Protein AF-A0A0S7X511-F1 (afdb_monomer)

pLDDT: mean 87.21, std 9.32, range [56.5, 96.25]

Sequence (80 aa):
MIFEAGMKILILFGFFFFFIFWYLCNIWTAPHVGERRNPGAAFMVSFFYTFQFFLIGSIILTLFSFIFESLPDFIQLLKP

Structure (mmCIF, N/CA/C/O backbone):
data_AF-A0A0S7X511-F1
#
_entry.id   AF-A0A0S7X511-F1
#
loop_
_atom_site.group_PDB
_atom_site.id
_atom_site.type_symbol
_atom_site.label_atom_id
_atom_site.label_alt_id
_atom_site.label_comp_id
_atom_site.label_asym_id
_atom_site.label_entity_id
_atom_site.label_seq_id
_atom_site.pdbx_PDB_ins_code
_atom_site.Cartn_x
_atom_site.Cartn_y
_atom_site.Cartn_z
_atom_site.occupancy
_atom_site.B_iso_or_equiv
_atom_site.auth_seq_id
_atom_site.auth_comp_id
_atom_site.auth_asym_id
_atom_site.auth_atom_id
_atom_site.pdbx_PDB_model_num
ATOM 1 N N . MET A 1 1 ? -18.046 0.514 10.141 1.00 75.56 1 MET A N 1
ATOM 2 C CA . MET A 1 1 ? -17.746 1.807 9.466 1.00 75.56 1 MET A CA 1
ATOM 3 C C . MET A 1 1 ? -16.247 2.095 9.371 1.00 75.56 1 MET A C 1
ATOM 5 O O . MET A 1 1 ? -15.788 2.402 8.279 1.00 75.56 1 MET A O 1
ATOM 9 N N . ILE A 1 2 ? -15.475 1.970 10.461 1.00 82.94 2 ILE A N 1
ATOM 10 C CA . ILE A 1 2 ? -14.025 2.265 10.471 1.00 82.94 2 ILE A CA 1
ATOM 11 C C . ILE A 1 2 ? -13.249 1.376 9.487 1.00 82.94 2 ILE A C 1
ATOM 13 O O . ILE A 1 2 ? -12.460 1.891 8.699 1.00 82.94 2 ILE A O 1
ATOM 17 N N . PHE A 1 3 ? -13.533 0.070 9.465 1.00 86.00 3 PHE A N 1
ATOM 18 C CA . PHE A 1 3 ? -12.884 -0.868 8.545 1.00 86.00 3 PHE A CA 1
ATOM 19 C C . PHE A 1 3 ? -13.100 -0.501 7.066 1.00 86.00 3 PHE A C 1
ATOM 21 O O . PHE A 1 3 ? -12.156 -0.466 6.286 1.00 86.00 3 PHE A O 1
ATOM 28 N N . GLU A 1 4 ? -14.330 -0.159 6.674 1.00 91.38 4 GLU A N 1
ATOM 29 C CA . GLU A 1 4 ? -14.646 0.208 5.287 1.00 91.38 4 GLU A CA 1
ATOM 30 C C . GLU A 1 4 ? -13.923 1.495 4.854 1.00 91.38 4 GLU A C 1
ATOM 32 O O . GLU A 1 4 ? -13.345 1.554 3.767 1.00 91.38 4 GLU A O 1
ATOM 37 N N . ALA A 1 5 ? -13.913 2.517 5.717 1.00 91.88 5 ALA A N 1
ATOM 38 C CA . ALA A 1 5 ? -13.178 3.753 5.465 1.00 91.88 5 ALA A CA 1
ATOM 39 C C . ALA A 1 5 ? -11.663 3.498 5.380 1.00 91.88 5 ALA A C 1
ATOM 41 O O . ALA A 1 5 ? -11.007 3.973 4.453 1.00 91.88 5 ALA A O 1
ATOM 42 N N . GLY A 1 6 ? -11.122 2.690 6.296 1.00 90.94 6 GLY A N 1
ATOM 43 C CA . GLY A 1 6 ? -9.715 2.301 6.304 1.00 90.94 6 GLY A CA 1
ATOM 44 C C . GLY A 1 6 ? -9.302 1.526 5.053 1.00 90.94 6 GLY A C 1
ATOM 45 O O . GLY A 1 6 ? -8.251 1.809 4.489 1.00 90.94 6 GLY A O 1
ATOM 46 N N . MET A 1 7 ? -10.150 0.621 4.554 1.00 94.12 7 MET A N 1
ATOM 47 C CA . MET A 1 7 ? -9.892 -0.119 3.315 1.00 94.12 7 MET A CA 1
ATOM 48 C C . MET A 1 7 ? -9.851 0.799 2.092 1.00 94.12 7 MET A C 1
ATOM 50 O O . MET A 1 7 ? -8.966 0.652 1.251 1.00 94.12 7 ME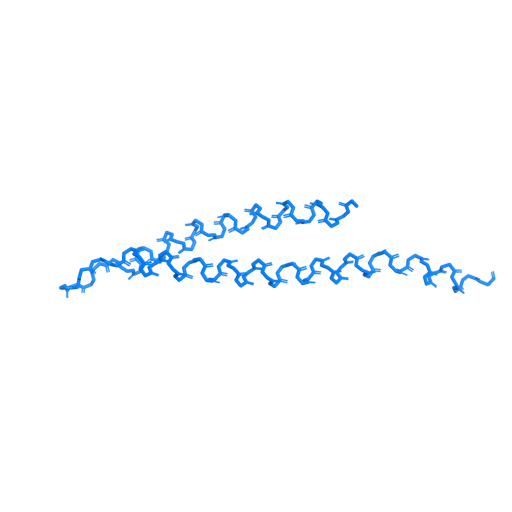T A O 1
ATOM 54 N N . LYS A 1 8 ? -10.756 1.785 1.997 1.00 95.19 8 LYS A N 1
ATOM 55 C CA . LYS A 1 8 ? -10.731 2.785 0.912 1.00 95.19 8 LYS A CA 1
ATOM 56 C C . LYS A 1 8 ? -9.433 3.592 0.930 1.00 95.19 8 LYS A C 1
ATOM 58 O O . LYS A 1 8 ? -8.809 3.776 -0.113 1.00 95.19 8 LYS A O 1
ATOM 63 N N . ILE A 1 9 ? -9.008 4.025 2.118 1.00 94.88 9 ILE A N 1
ATOM 64 C CA . ILE A 1 9 ? -7.746 4.746 2.316 1.00 94.88 9 ILE A CA 1
ATOM 65 C C . ILE A 1 9 ? -6.555 3.859 1.928 1.00 94.88 9 ILE A C 1
ATOM 67 O O . ILE A 1 9 ? -5.676 4.304 1.193 1.00 94.88 9 ILE A O 1
ATOM 71 N N . LEU A 1 10 ? -6.544 2.593 2.351 1.00 95.56 10 LEU A N 1
ATOM 72 C CA . LEU A 1 10 ? -5.471 1.650 2.044 1.00 95.56 10 LEU A CA 1
ATOM 73 C C . LEU A 1 10 ? -5.353 1.372 0.539 1.00 95.56 10 LEU A C 1
ATOM 75 O O . LEU A 1 10 ? -4.242 1.329 0.017 1.00 95.56 10 LEU A O 1
ATOM 79 N N . ILE A 1 11 ? -6.478 1.234 -0.171 1.00 94.81 11 ILE A N 1
ATOM 80 C CA . ILE A 1 11 ? -6.501 1.090 -1.636 1.00 94.81 11 ILE A CA 1
ATOM 81 C C . ILE A 1 11 ? -5.920 2.332 -2.305 1.00 94.81 11 ILE A C 1
ATOM 83 O O . ILE A 1 11 ? -5.089 2.202 -3.203 1.00 94.81 11 ILE A O 1
ATOM 87 N N . LEU A 1 12 ? -6.309 3.525 -1.850 1.00 96.25 12 LEU A N 1
ATOM 88 C CA . LEU A 1 12 ? -5.785 4.777 -2.386 1.00 96.25 12 LEU A CA 1
ATOM 89 C C . LEU A 1 12 ? -4.260 4.857 -2.205 1.00 96.25 12 LEU 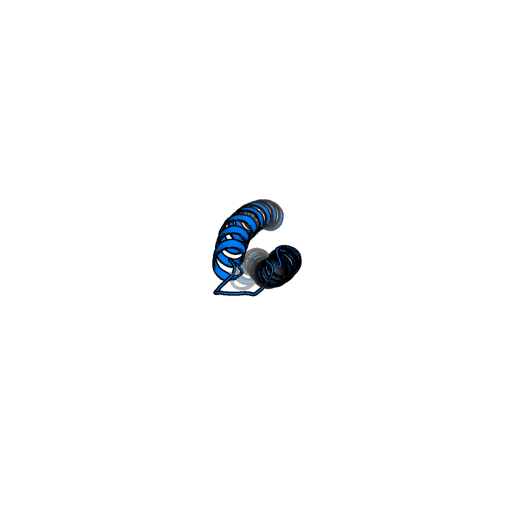A C 1
ATOM 91 O O . LEU A 1 12 ? -3.535 5.079 -3.173 1.00 96.25 12 LEU A O 1
ATOM 95 N N . PHE A 1 13 ? -3.762 4.616 -0.989 1.00 94.69 13 PHE A N 1
ATOM 96 C CA . PHE A 1 13 ? -2.325 4.615 -0.707 1.00 94.69 13 PHE A CA 1
ATOM 97 C C . PHE A 1 13 ? -1.580 3.526 -1.479 1.00 94.69 13 PHE A C 1
ATOM 99 O O . PHE A 1 13 ? -0.517 3.805 -2.026 1.00 94.69 13 PHE A O 1
ATOM 106 N N . GLY A 1 14 ? -2.138 2.317 -1.574 1.00 94.12 14 GLY A N 1
ATOM 107 C CA . GLY A 1 14 ? -1.559 1.221 -2.349 1.00 94.12 14 GLY A CA 1
ATOM 108 C C . GLY A 1 14 ? -1.451 1.561 -3.835 1.00 94.12 14 GLY A C 1
ATOM 109 O O . GLY A 1 14 ? -0.422 1.298 -4.451 1.00 94.12 14 GLY A O 1
ATOM 110 N N . PHE A 1 15 ? -2.466 2.222 -4.397 1.00 94.81 15 PHE A N 1
ATOM 111 C CA . PHE A 1 15 ? -2.436 2.711 -5.772 1.00 94.81 15 PHE A CA 1
ATOM 112 C C . PHE A 1 15 ? -1.318 3.743 -5.966 1.00 94.81 15 PHE A C 1
ATOM 114 O O . PHE A 1 15 ? -0.458 3.553 -6.821 1.00 94.81 15 PHE A O 1
ATOM 121 N N . PHE A 1 16 ? -1.258 4.793 -5.140 1.00 95.50 16 PHE A N 1
ATOM 122 C CA . PHE A 1 16 ? -0.186 5.794 -5.233 1.00 95.50 16 PHE A CA 1
ATOM 123 C C . PHE A 1 16 ? 1.209 5.183 -5.056 1.00 95.50 16 PHE A C 1
ATOM 125 O O . PHE A 1 16 ? 2.120 5.491 -5.827 1.00 95.50 16 PHE A O 1
ATOM 132 N N . PHE A 1 17 ? 1.365 4.283 -4.085 1.00 93.44 17 PHE A N 1
ATOM 133 C CA . PHE A 1 17 ? 2.607 3.560 -3.843 1.00 93.44 17 PHE A CA 1
ATOM 134 C C . PHE A 1 17 ? 3.033 2.753 -5.073 1.00 93.44 17 PHE A C 1
ATOM 136 O O . PHE A 1 17 ? 4.186 2.855 -5.489 1.00 93.44 17 PHE A O 1
ATOM 143 N N . PHE A 1 18 ? 2.101 2.032 -5.706 1.00 94.00 18 PHE A N 1
ATOM 144 C CA . PHE A 1 18 ? 2.373 1.275 -6.925 1.00 94.00 18 PHE A CA 1
ATOM 145 C C . PHE A 1 18 ? 2.927 2.166 -8.037 1.00 94.00 18 PHE A C 1
ATOM 147 O O . PHE A 1 18 ? 3.961 1.834 -8.606 1.00 94.00 18 PHE A O 1
ATOM 154 N N . PHE A 1 19 ? 2.294 3.306 -8.333 1.00 94.50 19 PHE A N 1
ATOM 155 C CA . PHE A 1 19 ? 2.751 4.186 -9.417 1.00 94.50 19 PHE A CA 1
ATOM 156 C C . PHE A 1 19 ? 4.122 4.797 -9.144 1.00 94.50 19 PHE A C 1
ATOM 158 O O . PHE A 1 19 ? 4.977 4.800 -10.030 1.00 94.50 19 PHE A O 1
ATOM 165 N N . ILE A 1 20 ? 4.349 5.289 -7.924 1.00 93.69 20 ILE A N 1
ATOM 166 C CA . ILE A 1 20 ? 5.636 5.880 -7.539 1.00 93.69 20 ILE A CA 1
ATOM 167 C C . ILE A 1 20 ? 6.735 4.820 -7.621 1.00 93.69 20 ILE A C 1
ATOM 169 O O . ILE A 1 20 ? 7.786 5.046 -8.220 1.00 93.69 20 ILE A O 1
ATOM 173 N N . PHE A 1 21 ? 6.483 3.642 -7.059 1.00 92.81 21 PHE A N 1
ATOM 174 C CA . PHE A 1 21 ? 7.465 2.572 -7.018 1.00 92.81 21 PHE A CA 1
ATOM 175 C C . PHE A 1 21 ? 7.716 1.972 -8.406 1.00 92.81 21 PHE A C 1
ATOM 177 O O . PHE A 1 21 ? 8.861 1.725 -8.773 1.00 92.81 21 PHE A O 1
ATOM 184 N N . TRP A 1 22 ? 6.677 1.829 -9.229 1.00 92.44 22 TRP A N 1
ATOM 185 C CA . TRP A 1 22 ? 6.800 1.412 -10.625 1.00 92.44 22 TRP A CA 1
ATOM 186 C C . TRP A 1 22 ? 7.619 2.395 -11.454 1.00 92.44 22 TRP A C 1
ATOM 188 O O . TRP A 1 22 ? 8.480 1.974 -12.228 1.00 92.44 22 TRP A O 1
ATOM 198 N N . TYR A 1 23 ? 7.419 3.699 -11.263 1.00 90.69 23 TYR A N 1
ATOM 199 C CA . TYR A 1 23 ? 8.241 4.721 -11.902 1.00 90.69 23 TYR A CA 1
ATOM 200 C C . TYR A 1 23 ? 9.721 4.581 -11.510 1.00 90.69 23 TYR A C 1
ATOM 202 O O . TYR A 1 23 ? 10.588 4.530 -12.384 1.00 90.69 23 TYR A O 1
ATOM 210 N N . LEU A 1 24 ? 10.011 4.417 -10.215 1.00 89.50 24 LEU A N 1
ATOM 211 C CA . LEU A 1 24 ? 11.374 4.198 -9.720 1.00 89.50 24 LEU A CA 1
ATOM 212 C C . LEU A 1 24 ? 11.994 2.907 -10.277 1.00 89.50 24 LEU A C 1
ATOM 214 O O . LEU A 1 24 ? 13.134 2.927 -10.739 1.00 89.50 24 LEU A O 1
ATOM 218 N N . CYS A 1 25 ? 11.246 1.801 -10.319 1.00 88.06 25 CYS A N 1
ATOM 219 C CA . CYS A 1 25 ? 11.716 0.539 -10.892 1.00 88.06 25 CYS A CA 1
ATOM 220 C C . CYS A 1 25 ? 11.983 0.639 -12.401 1.00 88.06 25 CYS A C 1
ATOM 222 O O . CYS A 1 25 ? 12.931 0.028 -12.890 1.00 88.06 25 CYS A O 1
ATOM 224 N N . ASN A 1 26 ? 11.198 1.414 -13.156 1.00 85.44 26 ASN A N 1
ATOM 225 C CA . ASN A 1 26 ? 11.463 1.653 -14.582 1.00 85.44 26 ASN A CA 1
ATOM 226 C C . ASN A 1 26 ? 12.721 2.491 -14.817 1.00 85.44 26 ASN A C 1
ATOM 228 O O . ASN A 1 26 ? 13.441 2.255 -15.786 1.00 85.44 26 ASN A O 1
ATOM 232 N N . ILE A 1 27 ? 12.995 3.464 -13.944 1.00 85.94 27 ILE A N 1
ATOM 233 C CA . ILE A 1 27 ? 14.256 4.214 -13.987 1.00 85.94 27 ILE A CA 1
ATOM 234 C C . ILE A 1 27 ? 15.421 3.287 -13.654 1.00 85.94 27 ILE A C 1
ATOM 236 O O . ILE A 1 27 ? 16.445 3.327 -14.327 1.00 85.94 27 ILE A O 1
ATOM 240 N N . TRP A 1 28 ? 15.266 2.429 -12.648 1.00 81.50 28 TRP A N 1
ATOM 241 C CA . TRP A 1 28 ? 16.333 1.529 -12.224 1.00 81.50 28 TRP A CA 1
ATOM 242 C C . TRP A 1 28 ? 16.635 0.436 -13.256 1.00 81.50 28 TRP A C 1
ATOM 244 O O . TRP A 1 28 ? 17.788 0.093 -13.479 1.00 81.50 28 TRP A O 1
ATOM 254 N N . THR A 1 29 ? 15.608 -0.050 -13.954 1.00 74.75 29 THR A N 1
ATOM 255 C CA . THR A 1 29 ? 15.740 -0.981 -15.089 1.00 74.75 29 THR A CA 1
ATOM 256 C C . THR A 1 29 ? 16.066 -0.274 -16.413 1.00 74.75 29 THR A C 1
ATOM 258 O O . THR A 1 29 ? 16.038 -0.898 -17.481 1.00 74.75 29 THR A O 1
ATOM 261 N N . ALA A 1 30 ? 16.373 1.032 -16.383 1.00 69.62 30 ALA A N 1
ATOM 262 C CA . ALA A 1 30 ? 16.876 1.736 -17.551 1.00 69.62 30 ALA A CA 1
ATOM 263 C C . ALA A 1 30 ? 18.234 1.146 -17.964 1.00 69.62 30 ALA A C 1
ATOM 265 O O . ALA A 1 30 ? 19.064 0.829 -17.113 1.00 69.62 30 ALA A O 1
ATOM 266 N N . PRO A 1 31 ? 18.471 0.993 -19.274 1.00 67.69 31 PRO A N 1
ATOM 267 C CA . PRO A 1 31 ? 19.552 0.166 -19.772 1.00 67.69 31 PRO A CA 1
ATOM 268 C C . PRO A 1 31 ? 20.889 0.788 -19.371 1.00 67.69 31 PRO A C 1
ATOM 270 O O . PRO A 1 31 ? 21.249 1.868 -19.839 1.00 67.69 31 PRO A O 1
ATOM 273 N N . HIS A 1 32 ? 21.613 0.117 -18.479 1.00 66.38 32 HIS A N 1
ATOM 274 C CA . HIS A 1 32 ? 23.012 0.413 -18.211 1.00 66.38 32 HIS A CA 1
ATOM 275 C C . HIS A 1 32 ? 23.815 -0.376 -19.242 1.00 66.38 32 HIS A C 1
ATOM 277 O O . HIS A 1 32 ? 23.870 -1.594 -19.186 1.00 66.38 32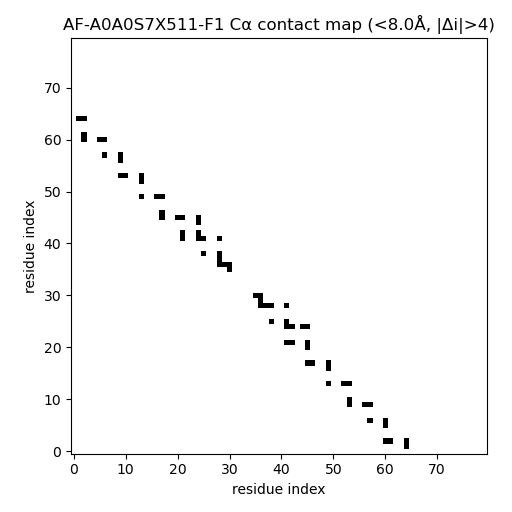 HIS A O 1
ATOM 283 N N . VAL A 1 33 ? 24.333 0.334 -20.247 1.00 56.50 33 VAL A N 1
ATOM 284 C CA . VAL A 1 33 ? 25.318 -0.132 -21.240 1.00 56.50 33 VAL A CA 1
ATOM 285 C C . VAL A 1 33 ? 25.122 -1.592 -21.707 1.00 56.50 33 VAL A C 1
ATOM 287 O O . VAL A 1 33 ? 25.788 -2.506 -21.237 1.00 56.50 33 VAL A O 1
ATOM 290 N N . GLY A 1 34 ? 24.239 -1.811 -22.689 1.00 60.97 34 GLY A N 1
ATOM 291 C CA . GLY A 1 34 ? 24.169 -3.070 -23.453 1.00 60.97 34 GLY A CA 1
ATOM 292 C C . GLY A 1 34 ? 23.016 -4.023 -23.114 1.00 60.97 34 GLY A C 1
ATOM 293 O O . GLY A 1 34 ? 22.700 -4.884 -23.933 1.00 60.97 34 GLY A O 1
ATOM 294 N N . GLU A 1 35 ? 22.324 -3.850 -21.986 1.00 67.50 35 GLU A N 1
ATOM 295 C CA . GLU A 1 35 ? 21.135 -4.651 -21.653 1.00 67.50 35 GLU A CA 1
ATOM 296 C C . GLU A 1 35 ? 19.835 -4.061 -22.224 1.00 67.50 35 GLU A C 1
ATOM 298 O O . GLU A 1 35 ? 19.639 -2.846 -22.283 1.00 67.50 35 GLU A O 1
ATOM 303 N N . ARG A 1 36 ? 18.910 -4.930 -22.659 1.00 68.00 36 ARG A N 1
ATOM 304 C CA . ARG A 1 36 ? 17.566 -4.514 -23.094 1.00 68.00 36 ARG A CA 1
ATOM 305 C C . ARG A 1 36 ? 16.729 -4.144 -21.868 1.00 68.00 36 A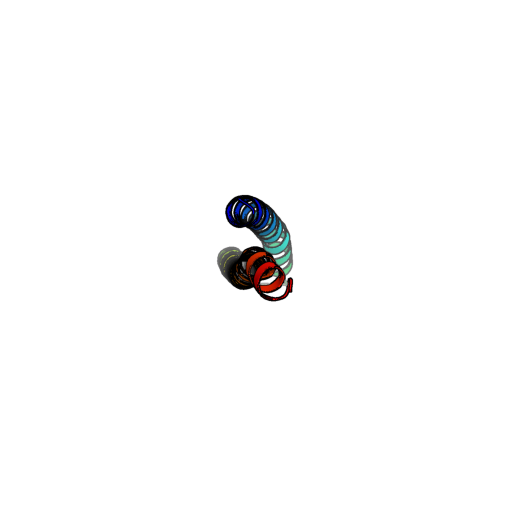RG A C 1
ATOM 307 O O . ARG A 1 36 ? 16.702 -4.896 -20.899 1.00 68.00 36 ARG A O 1
ATOM 314 N N . ARG A 1 37 ? 15.984 -3.031 -21.938 1.00 73.31 37 ARG A N 1
ATOM 315 C CA . ARG A 1 37 ? 14.978 -2.676 -20.918 1.00 73.31 37 ARG A CA 1
ATOM 316 C C . ARG A 1 37 ? 14.046 -3.859 -20.659 1.00 73.31 37 ARG A C 1
ATOM 318 O O . ARG A 1 37 ? 13.484 -4.406 -21.607 1.00 73.31 37 ARG A O 1
ATOM 325 N N . ASN A 1 38 ? 13.824 -4.180 -19.385 1.00 80.62 38 ASN A N 1
ATOM 326 C CA . ASN A 1 38 ? 12.847 -5.183 -18.969 1.00 80.62 38 ASN A CA 1
ATOM 327 C C . ASN A 1 38 ? 11.723 -4.544 -18.128 1.00 80.62 38 ASN A C 1
ATOM 329 O O . ASN A 1 38 ? 11.701 -4.683 -16.902 1.00 80.62 38 ASN A O 1
ATOM 333 N N . PRO A 1 39 ? 10.769 -3.843 -18.771 1.00 81.81 39 PRO A N 1
ATOM 334 C CA . PRO A 1 39 ? 9.648 -3.219 -18.067 1.00 81.81 39 PRO A CA 1
ATOM 335 C C . PRO A 1 39 ? 8.726 -4.253 -17.400 1.00 81.81 39 PRO A C 1
ATOM 337 O O . PRO A 1 39 ? 8.042 -3.928 -16.430 1.00 81.81 39 PRO A O 1
ATOM 340 N N . GLY A 1 40 ? 8.727 -5.504 -17.881 1.00 85.75 40 GLY A N 1
ATOM 341 C CA . GLY A 1 40 ? 7.979 -6.604 -17.271 1.00 85.75 40 GLY A CA 1
ATOM 342 C C . GLY A 1 40 ? 8.496 -6.952 -15.876 1.00 85.75 40 GLY A C 1
ATOM 343 O O . GLY A 1 40 ? 7.701 -7.095 -14.949 1.00 85.75 40 GLY A O 1
ATOM 344 N N . ALA A 1 41 ? 9.820 -6.999 -15.698 1.00 85.31 41 ALA A N 1
ATOM 345 C CA . ALA A 1 41 ? 10.429 -7.206 -14.386 1.00 85.31 41 ALA A CA 1
ATOM 346 C C . ALA A 1 41 ? 10.103 -6.051 -13.426 1.00 85.31 41 ALA A C 1
ATOM 348 O O . ALA A 1 41 ? 9.708 -6.299 -12.289 1.00 85.31 41 ALA A O 1
ATOM 349 N N . ALA A 1 42 ? 10.182 -4.799 -13.897 1.00 86.25 42 ALA A N 1
ATOM 350 C CA . ALA A 1 42 ? 9.792 -3.633 -13.102 1.00 86.25 42 ALA A CA 1
ATOM 351 C C . ALA A 1 42 ? 8.327 -3.728 -12.642 1.00 86.25 42 ALA A C 1
ATOM 353 O O . ALA A 1 42 ? 8.047 -3.551 -11.463 1.00 86.25 42 ALA A O 1
ATOM 354 N N . PHE A 1 43 ? 7.403 -4.082 -13.541 1.00 89.25 43 PHE A N 1
ATOM 355 C CA . PHE A 1 43 ? 5.988 -4.252 -13.203 1.00 89.25 43 PHE A CA 1
ATOM 356 C C . PHE A 1 43 ? 5.752 -5.370 -12.175 1.00 89.25 43 PHE A C 1
ATOM 358 O O . PHE A 1 43 ? 5.062 -5.146 -11.181 1.00 89.25 43 PHE A O 1
ATOM 365 N N . MET A 1 44 ? 6.344 -6.555 -12.377 1.00 91.69 44 MET A N 1
ATOM 366 C CA . MET A 1 44 ? 6.206 -7.688 -11.449 1.00 91.69 44 MET A CA 1
ATOM 367 C C . MET A 1 44 ? 6.720 -7.349 -10.050 1.00 91.69 44 MET A C 1
ATOM 369 O O . MET A 1 44 ? 6.040 -7.617 -9.060 1.00 91.69 44 MET A O 1
ATOM 373 N N . VAL A 1 45 ? 7.899 -6.727 -9.966 1.00 91.12 45 VAL A N 1
ATOM 374 C CA . VAL A 1 45 ? 8.503 -6.329 -8.693 1.00 91.12 45 VAL A CA 1
ATOM 375 C C . VAL A 1 45 ? 7.628 -5.287 -7.995 1.00 91.12 45 VAL A C 1
ATOM 377 O O . VAL A 1 45 ? 7.292 -5.457 -6.824 1.00 91.12 45 VAL A O 1
ATOM 380 N N . SER A 1 46 ? 7.175 -4.250 -8.704 1.00 92.19 46 SER A N 1
ATOM 381 C CA . SER A 1 46 ? 6.304 -3.230 -8.112 1.00 92.19 46 SER A CA 1
ATOM 382 C C . SER A 1 46 ? 4.959 -3.783 -7.652 1.00 92.19 46 SER A C 1
ATOM 384 O O . SER A 1 46 ? 4.467 -3.391 -6.592 1.00 92.19 46 SER A O 1
ATOM 386 N N . PHE A 1 47 ? 4.387 -4.732 -8.395 1.00 92.75 47 PHE A N 1
ATOM 387 C CA . PHE A 1 47 ? 3.167 -5.421 -7.991 1.00 92.75 47 PHE A CA 1
ATOM 388 C C . PHE A 1 47 ? 3.383 -6.235 -6.713 1.00 92.75 47 PHE A C 1
ATOM 390 O O . PHE A 1 47 ? 2.586 -6.135 -5.784 1.00 92.75 47 PHE A O 1
ATOM 397 N N . PHE A 1 48 ? 4.487 -6.981 -6.624 1.00 94.81 48 PHE A N 1
ATOM 398 C CA . PHE A 1 48 ? 4.813 -7.789 -5.451 1.00 94.81 48 PHE A CA 1
ATOM 399 C C . PHE A 1 48 ? 4.969 -6.937 -4.184 1.00 94.81 48 PHE A C 1
ATOM 401 O O . PHE A 1 48 ? 4.356 -7.237 -3.160 1.00 94.81 48 PHE A O 1
ATOM 408 N N . TYR A 1 49 ? 5.708 -5.827 -4.260 1.00 93.38 49 TYR A N 1
ATOM 409 C CA . TYR A 1 49 ? 5.864 -4.915 -3.122 1.00 93.38 49 TYR A CA 1
ATOM 410 C C . TYR A 1 49 ? 4.561 -4.201 -2.750 1.00 93.38 49 TYR A C 1
ATOM 412 O O . TYR A 1 49 ? 4.266 -4.034 -1.568 1.00 93.38 49 TY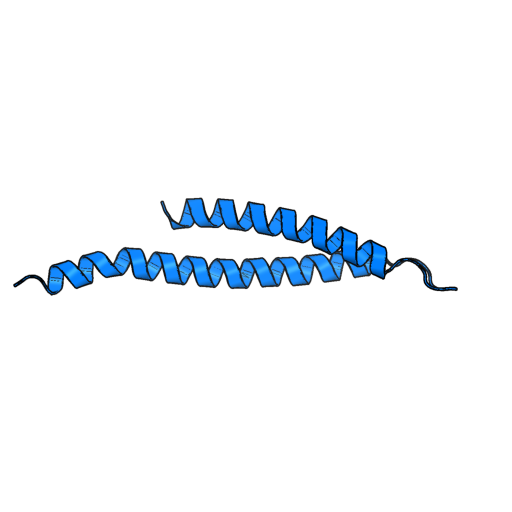R A O 1
ATOM 420 N N . THR A 1 50 ? 3.742 -3.828 -3.734 1.00 93.62 50 THR A N 1
ATOM 421 C CA . THR A 1 50 ? 2.421 -3.235 -3.469 1.00 93.62 50 THR A CA 1
ATOM 422 C C . THR A 1 50 ? 1.488 -4.243 -2.804 1.00 93.62 50 THR A C 1
ATOM 424 O O . THR A 1 50 ? 0.773 -3.896 -1.867 1.00 93.62 50 THR A O 1
ATOM 427 N N . PHE A 1 51 ? 1.523 -5.504 -3.236 1.00 94.19 51 PHE A N 1
ATOM 428 C CA . PHE A 1 51 ? 0.758 -6.579 -2.616 1.00 94.19 51 PHE A CA 1
ATOM 429 C C . PHE A 1 51 ? 1.187 -6.809 -1.162 1.00 94.19 51 PHE A C 1
ATOM 431 O O . PHE A 1 51 ? 0.331 -6.891 -0.285 1.00 94.19 51 PHE A O 1
ATOM 438 N N . GLN A 1 52 ? 2.494 -6.841 -0.881 1.00 94.56 52 GLN A N 1
ATOM 439 C CA . GLN A 1 52 ? 3.004 -6.935 0.491 1.00 94.56 52 GLN A CA 1
ATOM 440 C C . GLN A 1 52 ? 2.557 -5.753 1.355 1.00 94.56 52 GLN A C 1
ATOM 442 O O . GLN A 1 52 ? 2.081 -5.959 2.470 1.00 94.56 52 GLN A O 1
ATOM 447 N N . PHE A 1 53 ? 2.660 -4.526 0.835 1.00 93.88 53 PHE A N 1
ATOM 448 C CA . PHE A 1 53 ? 2.177 -3.324 1.513 1.00 93.88 53 PHE A CA 1
ATOM 449 C C . PHE A 1 53 ? 0.685 -3.435 1.851 1.00 93.88 53 PHE A C 1
ATOM 451 O O . PHE A 1 53 ? 0.279 -3.181 2.985 1.00 93.88 53 PHE A O 1
ATOM 458 N N . PHE A 1 54 ? -0.124 -3.874 0.886 1.00 94.62 54 PHE A N 1
ATOM 459 C CA . PHE A 1 54 ? -1.560 -4.040 1.069 1.00 94.62 54 PHE A CA 1
ATOM 460 C C . PHE A 1 54 ? -1.885 -5.124 2.103 1.00 94.62 54 PHE A C 1
ATOM 462 O O . PHE A 1 54 ? -2.733 -4.920 2.970 1.00 94.62 54 PHE A O 1
ATOM 469 N N . LEU A 1 55 ? -1.176 -6.254 2.059 1.00 96.06 55 LE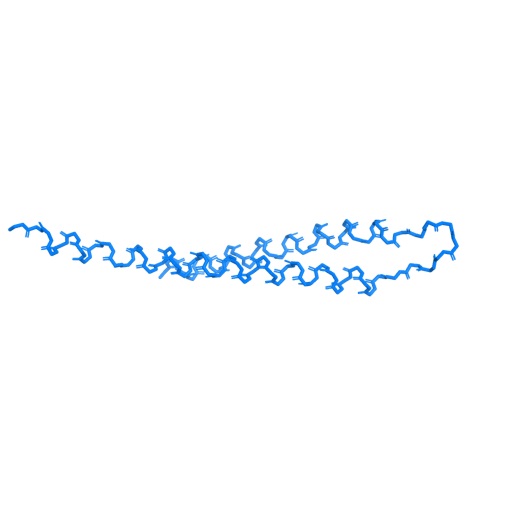U A N 1
ATOM 470 C CA . LEU A 1 55 ? -1.350 -7.356 2.999 1.00 96.06 55 LEU A CA 1
ATOM 471 C C . LEU A 1 55 ? -1.020 -6.915 4.430 1.00 96.06 55 LEU A C 1
ATOM 473 O O . LEU A 1 55 ? -1.853 -7.076 5.322 1.00 96.06 55 LEU A O 1
ATOM 477 N N . ILE A 1 56 ? 0.129 -6.267 4.639 1.00 96.19 56 ILE A N 1
ATOM 478 C CA . ILE A 1 56 ? 0.520 -5.721 5.948 1.00 96.19 56 ILE A CA 1
ATOM 479 C C . ILE A 1 56 ? -0.505 -4.686 6.431 1.00 96.19 56 ILE A C 1
ATOM 481 O O . ILE A 1 56 ? -0.978 -4.768 7.565 1.00 96.19 56 ILE A O 1
ATOM 485 N N . GLY A 1 57 ? -0.901 -3.747 5.569 1.00 94.50 57 GLY A N 1
ATOM 486 C CA . GLY A 1 57 ? -1.890 -2.724 5.907 1.00 94.50 57 GLY A CA 1
ATOM 487 C C . GLY A 1 57 ? -3.254 -3.306 6.285 1.00 94.50 57 GLY A C 1
ATOM 488 O O . GLY A 1 57 ? -3.876 -2.842 7.239 1.00 94.50 57 GLY A O 1
ATOM 489 N N . SER A 1 58 ? -3.696 -4.362 5.598 1.00 94.56 58 SER A N 1
ATOM 490 C CA . SER A 1 58 ? -4.966 -5.039 5.884 1.00 94.56 58 SER A CA 1
ATOM 491 C C . SER A 1 58 ? -4.955 -5.754 7.239 1.00 94.56 58 SER A C 1
ATOM 493 O O . SER A 1 58 ? -5.935 -5.681 7.985 1.00 94.56 58 SER A O 1
ATOM 495 N N . ILE A 1 59 ? -3.827 -6.373 7.609 1.00 96.06 59 ILE A N 1
ATOM 496 C CA . ILE A 1 59 ? -3.642 -7.008 8.920 1.00 96.06 59 ILE A CA 1
ATOM 497 C C . ILE A 1 59 ? -3.698 -5.949 10.024 1.00 96.06 59 ILE A C 1
ATOM 499 O O . ILE A 1 59 ? -4.439 -6.110 10.993 1.00 96.06 59 ILE A O 1
ATOM 503 N N . ILE A 1 60 ? -2.971 -4.839 9.856 1.00 95.12 60 ILE A N 1
ATOM 504 C CA . ILE A 1 60 ? -2.964 -3.730 10.820 1.00 95.12 60 ILE A CA 1
ATOM 505 C C . ILE A 1 60 ? -4.374 -3.158 10.989 1.00 95.12 60 ILE A C 1
ATOM 507 O O . ILE A 1 60 ? -4.824 -2.969 12.117 1.00 95.12 60 ILE A O 1
ATOM 511 N N . LEU A 1 61 ? -5.093 -2.921 9.889 1.00 94.75 61 LEU A N 1
ATOM 512 C CA . LEU A 1 61 ? -6.448 -2.378 9.933 1.00 94.75 61 LEU A CA 1
ATOM 513 C C . LEU A 1 61 ? -7.428 -3.326 10.636 1.00 94.75 61 LEU A C 1
ATOM 515 O O . LEU A 1 61 ? -8.289 -2.871 11.391 1.00 94.75 61 LEU A O 1
ATOM 519 N N . THR A 1 62 ? -7.285 -4.631 10.408 1.00 93.50 62 THR A N 1
ATOM 520 C CA . THR A 1 62 ? -8.102 -5.661 11.062 1.00 93.50 62 THR A CA 1
ATOM 521 C C . THR A 1 62 ? -7.862 -5.660 12.570 1.00 93.50 62 THR A C 1
ATOM 523 O O . THR A 1 62 ? -8.820 -5.596 13.337 1.00 93.50 62 THR A O 1
ATOM 526 N N . LEU A 1 63 ? -6.595 -5.645 13.000 1.00 93.81 63 LEU A N 1
ATOM 527 C CA . LEU A 1 63 ? -6.234 -5.569 14.418 1.00 93.81 63 LEU A CA 1
ATOM 528 C C . LEU A 1 63 ? -6.762 -4.288 15.069 1.00 93.81 63 LEU A C 1
ATOM 530 O O . LEU A 1 63 ? -7.369 -4.346 16.134 1.00 93.81 63 LEU A O 1
ATOM 534 N N . PHE A 1 64 ? -6.584 -3.138 14.416 1.00 92.62 64 PHE A N 1
ATOM 535 C CA . PHE A 1 64 ? -7.102 -1.865 14.915 1.00 92.62 64 PHE A CA 1
ATOM 536 C C . PHE A 1 64 ? -8.623 -1.880 15.054 1.00 92.62 64 PHE A C 1
ATOM 538 O O . PHE A 1 64 ? -9.143 -1.455 16.081 1.00 92.62 64 PHE A O 1
ATOM 545 N N . SER A 1 65 ? -9.333 -2.389 14.047 1.00 91.38 65 SER A N 1
ATOM 546 C CA . SER A 1 65 ? -10.797 -2.462 14.078 1.00 91.38 65 SER A CA 1
ATOM 547 C C . SER A 1 65 ? -11.273 -3.359 15.221 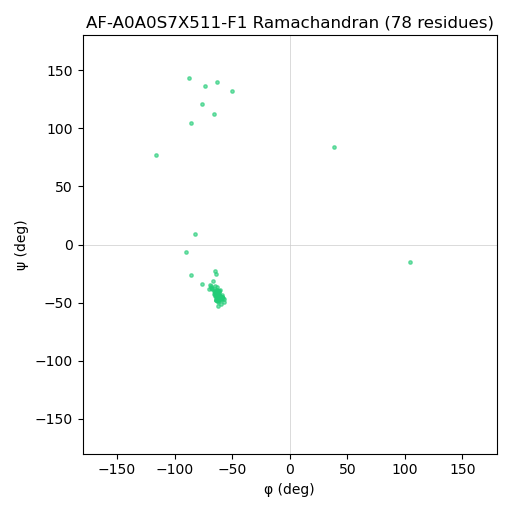1.00 91.38 65 SER A C 1
ATOM 549 O O . SER A 1 65 ? -12.134 -2.951 15.992 1.00 91.38 65 SER A O 1
ATOM 551 N N . PHE A 1 66 ? -10.638 -4.521 15.398 1.00 90.19 66 PHE A N 1
ATOM 552 C CA . PHE A 1 66 ? -10.945 -5.448 16.485 1.00 90.19 66 PHE A CA 1
ATOM 553 C C . PHE A 1 66 ? -10.738 -4.821 17.870 1.00 90.19 66 PHE A C 1
ATOM 555 O O . PHE A 1 66 ? -11.605 -4.933 18.736 1.00 90.19 66 PHE A O 1
ATOM 562 N N . ILE A 1 67 ? -9.612 -4.130 18.081 1.00 90.19 67 ILE A N 1
ATOM 563 C CA . ILE A 1 67 ? -9.318 -3.459 19.354 1.00 90.19 67 ILE A CA 1
ATOM 564 C C . ILE A 1 67 ? -10.361 -2.378 19.638 1.00 90.19 67 ILE A C 1
ATOM 566 O O . ILE A 1 67 ? -10.907 -2.346 20.735 1.00 90.19 67 ILE A O 1
ATOM 570 N N . PHE A 1 68 ? -10.664 -1.515 18.665 1.00 87.06 68 PHE A N 1
ATOM 571 C CA . PHE A 1 68 ? -11.615 -0.416 18.851 1.00 87.06 68 PHE A CA 1
ATOM 572 C C . PHE A 1 68 ? -13.056 -0.882 19.068 1.00 87.06 68 PHE A C 1
ATOM 574 O O . PHE A 1 68 ? -13.793 -0.211 19.786 1.00 87.06 68 PHE A O 1
ATOM 581 N N . GLU A 1 69 ? -13.456 -2.006 18.476 1.00 87.06 69 GLU A N 1
ATOM 582 C CA . GLU A 1 69 ? -14.776 -2.598 18.713 1.00 87.06 69 GLU A CA 1
ATOM 583 C C . GLU A 1 69 ? -14.854 -3.316 20.065 1.00 87.06 69 GLU A C 1
ATOM 585 O O . GLU A 1 69 ? -15.888 -3.245 20.716 1.00 87.06 69 GLU A O 1
ATOM 590 N N . SER A 1 70 ? -13.766 -3.938 20.530 1.00 86.25 70 SER A N 1
ATOM 591 C CA . SER A 1 70 ? -13.760 -4.713 21.785 1.00 86.25 70 SER A CA 1
ATOM 592 C C . SER A 1 70 ? -13.505 -3.865 23.042 1.00 86.25 70 SER A C 1
ATOM 594 O O . SER A 1 70 ? -13.901 -4.240 24.145 1.00 86.25 70 SER A O 1
ATOM 596 N N . LEU A 1 71 ? -12.821 -2.722 22.910 1.00 85.94 71 LEU A N 1
ATOM 597 C CA . LEU A 1 71 ? -12.480 -1.835 24.032 1.00 85.94 71 LEU A CA 1
ATOM 598 C C . LEU A 1 71 ? -13.702 -1.314 24.824 1.00 85.94 71 LEU A C 1
ATOM 60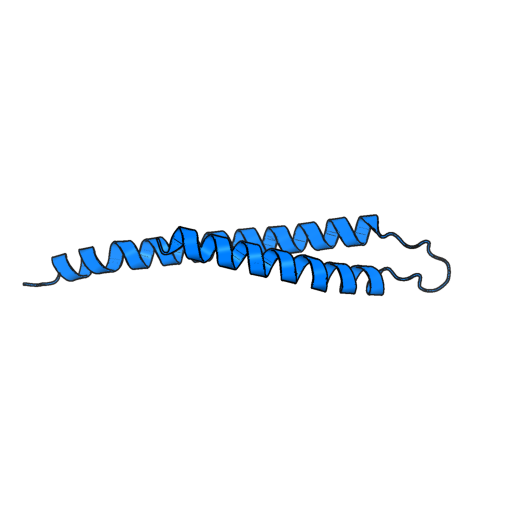0 O O . LEU A 1 71 ? -13.643 -1.313 26.056 1.00 85.94 71 LEU A O 1
ATOM 604 N N . PRO A 1 72 ? -14.796 -0.852 24.180 1.00 85.12 72 PRO A N 1
ATOM 605 C CA . PRO A 1 72 ? -15.961 -0.303 24.871 1.00 85.12 72 PRO A CA 1
ATOM 606 C C . PRO A 1 72 ? -16.656 -1.342 25.754 1.00 85.12 72 PRO A C 1
ATOM 608 O O . PRO A 1 72 ? -17.029 -1.020 26.882 1.00 85.12 72 PRO A O 1
ATOM 611 N N . ASP A 1 73 ? -16.772 -2.581 25.271 1.00 84.06 73 ASP A N 1
ATOM 612 C CA . ASP A 1 73 ? -17.391 -3.691 26.002 1.00 84.06 73 ASP A CA 1
ATOM 613 C C . ASP A 1 73 ? -16.576 -4.044 27.250 1.00 84.06 73 ASP A C 1
ATOM 615 O O . ASP A 1 73 ? -17.121 -4.227 28.340 1.00 84.06 73 ASP A O 1
ATOM 619 N N . PHE A 1 74 ? -15.247 -4.041 27.120 1.00 79.62 74 PHE A N 1
ATOM 620 C CA . PHE A 1 74 ? -14.340 -4.265 28.244 1.00 79.62 74 PHE A CA 1
ATOM 621 C C . PHE A 1 74 ? -14.445 -3.158 29.304 1.00 79.62 74 PHE A C 1
ATOM 623 O O . PHE A 1 74 ? -14.420 -3.434 30.503 1.00 79.62 74 PHE A O 1
ATOM 630 N N . ILE A 1 75 ? -14.599 -1.900 28.876 1.00 84.88 75 ILE A N 1
ATOM 631 C CA . ILE A 1 75 ? -14.786 -0.754 29.778 1.00 84.88 75 ILE A CA 1
ATOM 632 C C . ILE A 1 75 ? -16.146 -0.822 30.488 1.00 84.88 75 ILE A C 1
ATOM 634 O O . ILE A 1 75 ? -16.228 -0.473 31.665 1.00 84.88 75 ILE A O 1
ATOM 638 N N . GLN A 1 76 ? -17.208 -1.275 29.811 1.00 83.31 76 GLN A N 1
ATOM 639 C CA . GLN A 1 76 ? -18.520 -1.470 30.439 1.00 83.31 76 GLN A CA 1
ATOM 640 C C . GLN A 1 76 ? -18.488 -2.561 31.513 1.00 83.31 76 GLN A C 1
ATOM 642 O O . GLN A 1 76 ? -19.059 -2.363 32.580 1.00 83.31 76 GLN A O 1
ATOM 647 N N . LEU A 1 77 ? -17.770 -3.661 31.271 1.00 83.88 77 LEU A N 1
ATOM 648 C CA . LEU A 1 77 ? -17.562 -4.738 32.247 1.00 83.88 77 LEU A CA 1
ATOM 649 C C . LEU A 1 77 ? -16.772 -4.303 33.492 1.00 83.88 77 LEU A C 1
ATOM 651 O O . LEU A 1 77 ? -16.918 -4.914 34.547 1.00 83.88 77 LEU A O 1
ATOM 655 N N . LEU A 1 78 ? -15.936 -3.265 33.382 1.00 82.75 78 LEU A N 1
ATOM 656 C CA . LEU A 1 78 ? -15.142 -2.728 34.492 1.00 82.75 78 LEU A CA 1
ATOM 657 C C . LEU A 1 78 ? -15.847 -1.625 35.296 1.00 82.75 78 LEU A C 1
ATOM 659 O O . LEU A 1 78 ? -15.293 -1.177 36.304 1.00 82.75 78 LEU A O 1
ATOM 663 N N . LYS A 1 79 ? -17.024 -1.151 34.865 1.00 70.94 79 LYS A N 1
ATOM 664 C CA . LYS A 1 79 ? -17.802 -0.182 35.647 1.00 70.94 79 LYS A CA 1
ATOM 665 C C . LYS A 1 79 ? -18.497 -0.920 36.807 1.00 70.94 79 LYS A C 1
ATOM 667 O O . LYS A 1 79 ? -19.249 -1.849 36.522 1.00 70.94 79 LYS A O 1
ATOM 672 N N . PRO A 1 80 ? -18.225 -0.544 38.073 1.00 65.75 80 PRO A N 1
ATOM 673 C CA . PRO A 1 80 ? -18.821 -1.181 39.248 1.00 65.75 80 PRO A CA 1
ATOM 674 C C . PRO A 1 80 ? -20.325 -0.919 39.369 1.00 65.75 80 PRO A C 1
ATOM 676 O O . PRO A 1 80 ? -20.794 0.123 38.849 1.00 65.75 80 PRO A O 1
#

Foldseek 3Di:
DQLVVLLVVLVVVLVVQLVVQLVVLQVVQDDDPPDDRDSVVSNVVSVVVSVVSSVVSNVVSVVVVVCVVVVVVVVVVPDD

Radius of gyration: 19.92 Å; Cα contacts (8 Å, |Δi|>4): 35; chains: 1; bounding box: 44×14×63 Å

Mean predicted aligned error: 6.39 Å

Secondary structure (DSSP, 8-state):
-HHHHHHHHHHHHHHHHHHHHHHHHHHHTS--TTPPP-HHHHHHHHHHHHHHHHHHHHHHHHHHHHHHHHHHHHHHHT--

Solvent-accessible surface area (backbone atoms only — not comparable to full-atom values): 4403 Å² total; per-residue (Å²): 110,68,57,62,56,49,50,55,51,48,51,52,51,36,51,54,50,30,55,55,46,30,52,51,34,46,60,69,43,46,58,70,88,90,50,78,67,50,65,65,58,23,50,54,51,27,49,52,55,31,49,51,52,46,52,55,50,51,54,52,48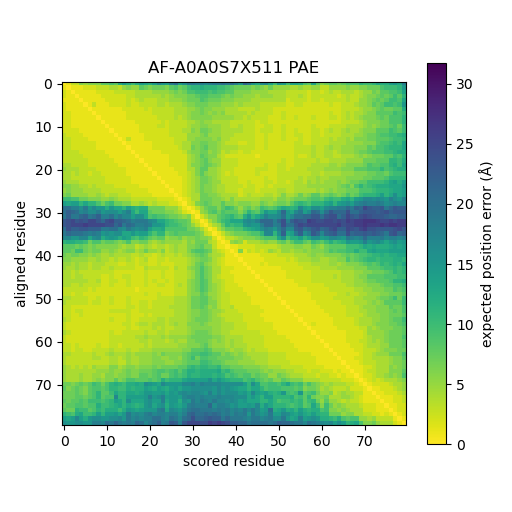,50,54,51,44,52,50,66,65,49,48,60,60,55,53,58,73,69,56,130